Protein AF-A0A1Z5HP70-F1 (afdb_monomer)

Mean predicted aligned error: 8.6 Å

Solvent-accessible surface area (backbone atoms only — not comparable to full-atom values): 3414 Å² total; per-residue (Å²): 135,86,81,78,81,83,77,82,79,73,72,42,62,47,52,62,75,44,33,34,33,36,91,86,81,67,49,73,49,71,34,82,68,60,42,71,51,73,60,66,56,96,90,38,73,48,44,81,50,88,128

Radius of gyration: 13.78 Å; Cα contacts (8 Å, |Δi|>4): 76; chains: 1; bounding box: 20×46×24 Å

Structure (mmCIF, N/CA/C/O backbone):
data_AF-A0A1Z5HP70-F1
#
_entry.id   AF-A0A1Z5HP70-F1
#
loop_
_atom_site.group_PDB
_atom_site.id
_atom_site.type_symbol
_atom_site.label_atom_id
_atom_site.label_alt_id
_atom_site.label_comp_id
_atom_site.label_asym_id
_atom_site.label_entity_id
_atom_site.label_seq_id
_atom_site.pdbx_PDB_ins_code
_atom_site.Cartn_x
_atom_site.Cartn_y
_atom_site.Cartn_z
_atom_site.occupancy
_atom_site.B_iso_or_equiv
_atom_site.auth_seq_id
_atom_site.auth_comp_id
_atom_site.auth_asym_id
_atom_site.auth_atom_id
_atom_site.pdbx_PDB_model_num
ATOM 1 N N . MET A 1 1 ? 9.228 32.885 -14.621 1.00 46.44 1 MET A N 1
ATOM 2 C CA . MET A 1 1 ? 7.917 32.268 -14.924 1.00 46.44 1 MET A CA 1
ATOM 3 C C . MET A 1 1 ? 7.796 30.993 -14.095 1.00 46.44 1 MET A C 1
ATOM 5 O O . MET A 1 1 ? 8.367 29.982 -14.467 1.00 46.44 1 MET A O 1
ATOM 9 N N . CYS A 1 2 ? 7.177 31.068 -12.912 1.00 46.59 2 CYS A N 1
ATOM 10 C CA . CYS A 1 2 ? 7.065 29.941 -11.976 1.00 46.59 2 CYS A CA 1
ATOM 11 C C . CYS A 1 2 ? 5.802 29.138 -12.325 1.00 46.59 2 CYS A C 1
ATOM 13 O O . CYS A 1 2 ? 4.701 29.491 -11.902 1.00 46.59 2 CYS A O 1
ATOM 15 N N . GLN A 1 3 ? 5.929 28.117 -13.174 1.00 55.31 3 GLN A N 1
ATOM 16 C CA . GLN A 1 3 ? 4.801 27.250 -13.520 1.00 55.31 3 GLN A CA 1
ATOM 17 C C . GLN A 1 3 ? 4.520 26.301 -12.352 1.00 55.31 3 GLN A C 1
ATOM 19 O O . GLN A 1 3 ? 5.183 25.291 -12.144 1.00 55.31 3 GLN A O 1
ATOM 24 N N . ARG A 1 4 ? 3.529 26.697 -11.555 1.00 58.53 4 ARG A N 1
ATOM 25 C CA . ARG A 1 4 ? 2.933 25.948 -10.453 1.00 58.53 4 ARG A CA 1
ATOM 26 C C . ARG A 1 4 ? 2.208 24.728 -11.033 1.00 58.53 4 ARG A C 1
ATOM 28 O O . ARG A 1 4 ? 1.080 24.844 -11.506 1.00 58.53 4 ARG A O 1
ATOM 35 N N . LEU A 1 5 ? 2.876 23.576 -11.032 1.00 60.38 5 LEU A N 1
ATOM 36 C CA . LEU A 1 5 ? 2.318 22.301 -11.485 1.00 60.38 5 LEU A CA 1
ATOM 37 C C . LEU A 1 5 ? 1.251 21.822 -10.487 1.00 60.38 5 LEU A C 1
ATOM 39 O O . LEU A 1 5 ? 1.546 21.167 -9.492 1.00 60.38 5 LEU A O 1
ATOM 43 N N . LYS A 1 6 ? -0.008 22.187 -10.747 1.00 58.50 6 LYS A N 1
ATOM 44 C CA . LYS A 1 6 ? -1.175 21.426 -10.288 1.00 58.50 6 LYS A CA 1
ATOM 45 C C . LYS A 1 6 ? -1.240 20.140 -11.117 1.00 58.50 6 LYS A C 1
ATOM 47 O O . LYS A 1 6 ? -1.418 20.261 -12.323 1.00 58.50 6 LYS A O 1
ATOM 52 N N . LYS A 1 7 ? -1.117 18.967 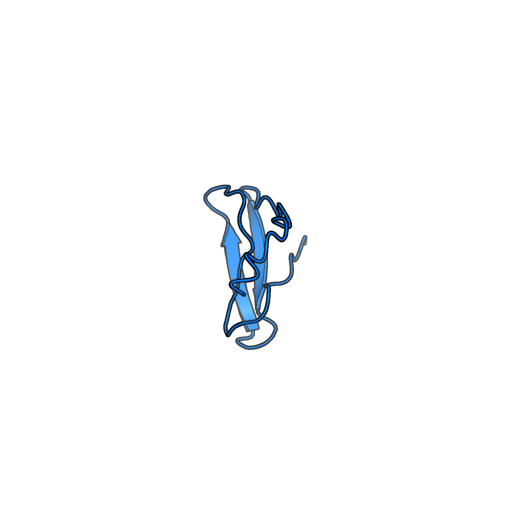-10.496 1.00 52.28 7 LYS A N 1
ATOM 53 C CA . LYS A 1 7 ? -1.667 17.682 -10.978 1.00 52.28 7 LYS A CA 1
ATOM 54 C C . LYS A 1 7 ? -1.948 16.833 -9.738 1.00 52.28 7 LYS A C 1
ATOM 56 O O . LYS A 1 7 ? -1.020 16.465 -9.029 1.00 52.28 7 LYS A O 1
ATOM 61 N N . GLU A 1 8 ? -3.171 16.916 -9.222 1.00 45.06 8 GLU A N 1
ATOM 62 C CA . GLU A 1 8 ? -4.241 15.937 -9.487 1.00 45.06 8 GLU A CA 1
ATOM 63 C C . GLU A 1 8 ? -3.827 14.570 -8.952 1.00 45.06 8 GLU A C 1
ATOM 65 O O . GLU A 1 8 ? -3.145 13.791 -9.611 1.00 45.06 8 GLU A O 1
ATOM 70 N N . GLY A 1 9 ? -4.179 14.382 -7.677 1.00 46.12 9 GLY A N 1
ATOM 71 C CA . GLY A 1 9 ? -4.007 13.146 -6.948 1.00 46.12 9 GLY A CA 1
ATOM 72 C C . GLY A 1 9 ? -4.825 12.049 -7.600 1.00 46.12 9 GLY A C 1
ATOM 73 O O . GLY A 1 9 ? -6.041 12.145 -7.731 1.00 46.12 9 GLY A O 1
ATOM 74 N N . GLU A 1 10 ? -4.126 10.995 -7.979 1.00 49.78 10 GLU A N 1
ATOM 75 C CA . GLU A 1 10 ? -4.716 9.685 -8.141 1.00 49.78 10 GLU A CA 1
ATOM 76 C C . GLU A 1 10 ? -5.095 9.202 -6.732 1.00 49.78 10 GLU A C 1
ATOM 78 O O . GLU A 1 10 ? -4.244 8.792 -5.941 1.00 49.78 10 GLU A O 1
ATOM 83 N N . GLU A 1 11 ? -6.366 9.378 -6.367 1.00 53.16 11 GLU A N 1
ATOM 84 C CA . GLU A 1 11 ? -6.936 8.945 -5.088 1.00 53.16 11 GLU A CA 1
ATOM 85 C C . GLU A 1 11 ? -7.053 7.412 -5.063 1.00 53.16 11 GLU A C 1
ATOM 87 O O . GLU A 1 11 ? -8.140 6.844 -5.162 1.00 53.16 11 GLU A O 1
ATOM 92 N N . VAL A 1 12 ? -5.923 6.713 -4.939 1.00 63.56 12 VAL A N 1
ATOM 93 C CA . VAL A 1 12 ? -5.923 5.285 -4.600 1.00 63.56 12 VAL A CA 1
ATOM 94 C C . VAL A 1 12 ? -6.165 5.188 -3.100 1.00 63.56 12 VAL A C 1
ATOM 96 O O . VAL A 1 12 ? -5.272 5.439 -2.294 1.00 63.56 12 VAL A O 1
ATOM 99 N N . ALA A 1 13 ? -7.401 4.886 -2.719 1.00 75.44 13 ALA A N 1
ATOM 100 C CA . ALA A 1 13 ? -7.742 4.602 -1.335 1.00 75.44 13 ALA A CA 1
ATOM 101 C C . AL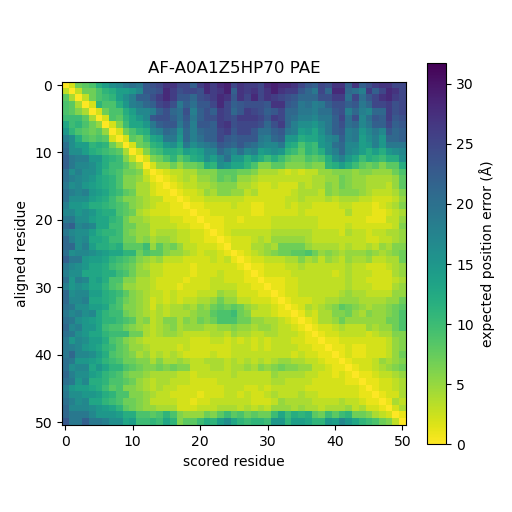A A 1 13 ? -7.386 3.147 -1.012 1.00 75.44 13 ALA A C 1
ATOM 103 O O . ALA A 1 13 ? -7.967 2.233 -1.597 1.00 75.44 13 ALA A O 1
ATOM 104 N N . THR A 1 14 ? -6.450 2.936 -0.088 1.00 85.12 14 THR A N 1
ATOM 105 C CA . THR A 1 14 ? -6.178 1.610 0.475 1.00 85.12 14 THR A CA 1
ATOM 106 C C . THR A 1 14 ? -7.305 1.228 1.427 1.00 85.12 14 THR A C 1
ATOM 108 O O . THR A 1 14 ? -7.751 2.053 2.227 1.00 85.12 14 THR A O 1
ATOM 111 N N . LYS A 1 15 ? -7.776 -0.016 1.368 1.00 84.62 15 LYS A N 1
ATOM 112 C CA . LYS A 1 15 ? -8.792 -0.559 2.277 1.00 84.62 15 LYS A CA 1
ATOM 113 C C . LYS A 1 15 ? -8.171 -1.522 3.276 1.00 84.62 15 LYS A C 1
ATOM 115 O O . LYS A 1 15 ? -7.234 -2.260 2.977 1.00 84.62 15 LYS A O 1
ATOM 120 N N . VAL A 1 16 ? -8.729 -1.548 4.483 1.00 87.69 16 VAL A N 1
ATOM 121 C CA . VAL A 1 16 ? -8.316 -2.508 5.512 1.00 87.69 16 VAL A CA 1
ATOM 122 C C . VAL A 1 16 ? -8.578 -3.932 5.022 1.00 87.69 16 VAL A C 1
ATOM 124 O O . VAL A 1 16 ? -9.675 -4.253 4.571 1.00 87.69 16 VAL A O 1
ATOM 127 N N . GLY A 1 17 ? -7.569 -4.794 5.131 1.00 88.44 17 GLY A N 1
ATOM 128 C CA . GLY A 1 17 ? -7.641 -6.188 4.690 1.00 88.44 17 GLY A CA 1
ATOM 129 C C . GLY A 1 17 ? -7.059 -6.451 3.303 1.00 88.44 17 GLY A C 1
ATOM 130 O O . GLY A 1 17 ? -6.803 -7.613 2.986 1.00 88.44 17 GLY A O 1
ATOM 131 N N . GLU A 1 18 ? -6.778 -5.409 2.522 1.00 90.56 18 GLU A N 1
ATOM 132 C CA . GLU A 1 18 ? -6.091 -5.536 1.240 1.00 90.56 18 GLU A CA 1
ATOM 133 C C . GLU A 1 18 ? -4.633 -5.964 1.422 1.00 90.56 18 GLU A C 1
ATOM 135 O O . GLU A 1 18 ? -3.952 -5.579 2.381 1.00 90.56 18 GLU A O 1
ATOM 140 N N . THR A 1 19 ? -4.152 -6.781 0.488 1.00 91.75 19 THR A N 1
ATOM 141 C CA . THR A 1 19 ? -2.777 -7.279 0.480 1.00 91.75 19 THR A CA 1
ATOM 142 C C . THR A 1 19 ? -2.041 -6.683 -0.708 1.00 91.75 19 THR A C 1
ATOM 144 O O . THR A 1 19 ? -2.512 -6.770 -1.835 1.00 91.75 19 THR A O 1
ATOM 147 N N . TYR A 1 20 ? -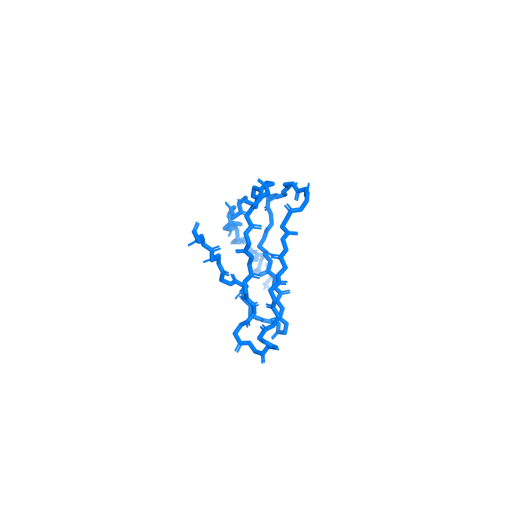0.880 -6.083 -0.471 1.00 91.56 20 TYR A N 1
ATOM 148 C CA . TYR A 1 20 ? -0.063 -5.464 -1.509 1.00 91.56 20 TYR A CA 1
ATOM 149 C C . TYR A 1 20 ? 1.274 -6.176 -1.620 1.00 91.56 20 TYR A C 1
ATOM 151 O O . TYR A 1 20 ? 1.903 -6.499 -0.612 1.00 91.56 20 TYR A O 1
ATOM 159 N N . LYS A 1 21 ? 1.728 -6.390 -2.854 1.00 91.12 21 LYS A N 1
ATOM 160 C CA . LYS A 1 21 ? 3.019 -7.006 -3.150 1.00 91.12 21 LYS A CA 1
ATOM 161 C C . LYS A 1 21 ? 3.945 -6.020 -3.844 1.00 91.12 21 LYS A C 1
ATOM 163 O O . LYS A 1 21 ? 3.570 -5.352 -4.812 1.00 91.12 21 LYS A O 1
ATOM 168 N N . CYS A 1 22 ? 5.186 -5.967 -3.373 1.00 92.62 22 CYS A N 1
ATOM 169 C C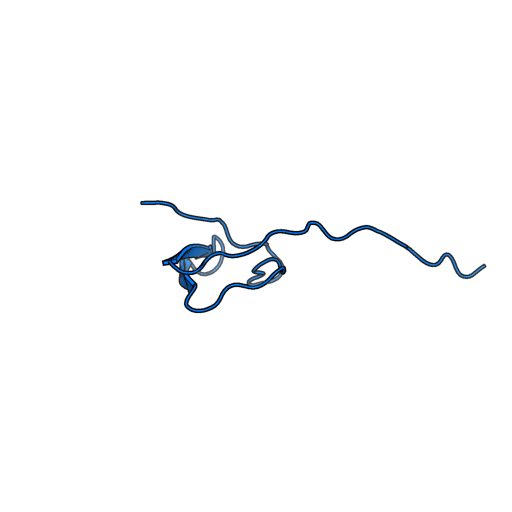A . CYS A 1 22 ? 6.258 -5.283 -4.077 1.00 92.62 22 CYS A CA 1
ATOM 170 C C . CYS A 1 22 ? 6.846 -6.197 -5.160 1.00 92.62 22 CYS A C 1
ATOM 172 O O . CYS A 1 22 ? 7.259 -7.319 -4.877 1.00 92.62 22 CYS A O 1
ATOM 174 N N . VAL A 1 23 ? 6.954 -5.702 -6.393 1.00 88.75 23 VAL A N 1
ATOM 175 C CA . VAL A 1 23 ? 7.618 -6.425 -7.497 1.00 88.75 23 VAL A CA 1
ATOM 176 C C . VAL A 1 23 ? 9.148 -6.327 -7.461 1.00 88.75 23 VAL A C 1
ATOM 178 O O . VAL A 1 23 ? 9.815 -7.038 -8.200 1.00 88.75 23 VAL A O 1
ATOM 181 N N . VAL A 1 24 ? 9.704 -5.445 -6.623 1.00 91.88 24 VAL A N 1
ATOM 182 C CA . VAL A 1 24 ? 11.157 -5.234 -6.492 1.00 91.88 24 VAL A CA 1
ATOM 183 C C . VAL A 1 24 ? 11.728 -6.075 -5.352 1.00 91.88 24 VAL A C 1
ATOM 185 O O . VAL A 1 24 ? 12.700 -6.793 -5.541 1.00 91.88 24 VAL A O 1
ATOM 188 N N . CYS A 1 25 ? 11.108 -5.997 -4.173 1.00 89.75 25 CYS A N 1
ATOM 189 C CA . CYS A 1 25 ? 11.570 -6.674 -2.953 1.00 89.75 25 CYS A CA 1
ATOM 190 C C . CYS A 1 25 ? 10.939 -8.052 -2.782 1.00 89.75 25 CYS A C 1
ATOM 192 O 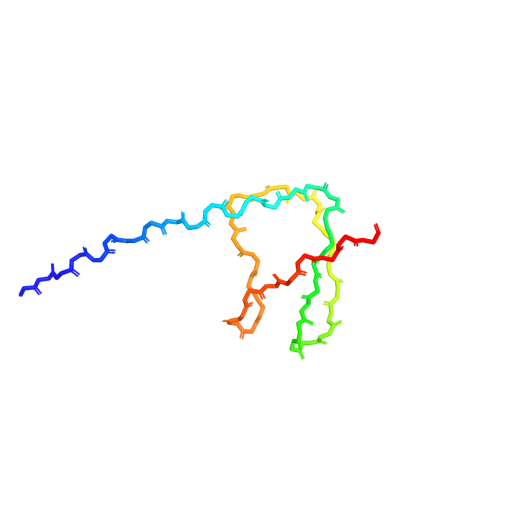O . CYS A 1 25 ? 11.434 -8.878 -2.027 1.00 89.75 25 CYS A O 1
ATOM 194 N N . THR A 1 26 ? 9.847 -8.321 -3.504 1.00 87.25 26 THR A N 1
ATOM 195 C CA . THR A 1 26 ? 9.022 -9.534 -3.377 1.00 87.25 26 THR A CA 1
ATOM 196 C C . THR A 1 26 ? 8.246 -9.640 -2.061 1.00 87.25 26 THR A C 1
ATOM 198 O O . THR A 1 26 ? 7.494 -10.597 -1.882 1.00 87.25 26 THR A O 1
ATOM 201 N N . ASP A 1 27 ? 8.361 -8.640 -1.184 1.00 89.25 27 ASP A N 1
ATOM 202 C CA . ASP A 1 27 ? 7.618 -8.552 0.069 1.00 89.25 27 ASP A CA 1
ATOM 203 C C . ASP A 1 27 ? 6.123 -8.334 -0.151 1.00 89.25 27 ASP A C 1
ATOM 205 O O . ASP A 1 27 ? 5.6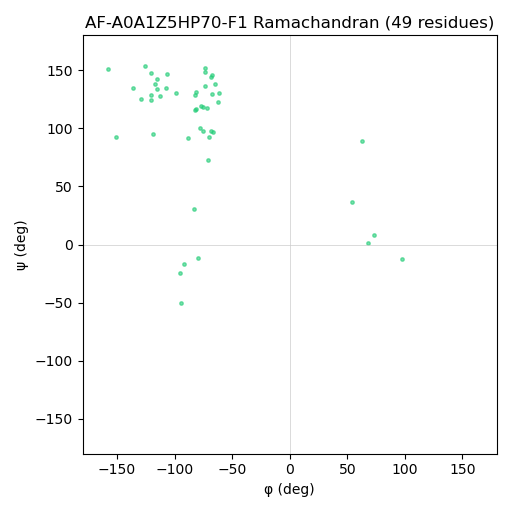88 -7.637 -1.077 1.00 89.25 27 ASP A O 1
ATOM 209 N N . VAL A 1 28 ? 5.342 -8.919 0.755 1.00 91.81 28 VAL A N 1
ATOM 210 C CA . VAL A 1 28 ? 3.887 -8.833 0.787 1.00 91.81 28 VAL A CA 1
ATOM 211 C C . VAL A 1 28 ? 3.473 -8.219 2.118 1.00 91.81 28 VAL A C 1
ATOM 213 O O . VAL A 1 28 ? 3.838 -8.724 3.178 1.00 91.81 28 VAL A O 1
ATOM 216 N N . ILE A 1 29 ? 2.709 -7.132 2.066 1.00 90.94 29 ILE A N 1
ATOM 217 C CA . ILE A 1 29 ? 2.216 -6.423 3.248 1.00 90.94 29 ILE A CA 1
ATOM 218 C C . ILE A 1 29 ? 0.690 -6.393 3.248 1.00 90.94 29 ILE A C 1
ATOM 220 O O . ILE A 1 29 ? 0.058 -6.326 2.194 1.00 90.94 29 ILE A O 1
ATOM 224 N N . LYS A 1 30 ? 0.093 -6.421 4.439 1.00 91.06 30 LYS A N 1
ATOM 225 C CA . LYS A 1 30 ? -1.355 -6.308 4.629 1.00 91.06 30 LYS A CA 1
ATOM 226 C C . LYS A 1 30 ? -1.699 -4.942 5.204 1.00 91.06 30 LYS A C 1
ATOM 228 O O . LYS A 1 30 ? -1.072 -4.500 6.167 1.00 91.06 30 LYS A O 1
ATOM 233 N N . VAL A 1 31 ? -2.716 -4.298 4.648 1.00 91.25 31 VAL A N 1
ATOM 234 C CA . VAL A 1 31 ? -3.200 -3.004 5.130 1.00 91.25 31 VAL A CA 1
ATOM 235 C C . VAL A 1 31 ? -4.040 -3.205 6.389 1.00 91.25 31 VAL A C 1
ATOM 237 O O . VAL A 1 31 ? -5.067 -3.885 6.368 1.00 91.25 31 VAL A O 1
ATOM 240 N N . THR A 1 32 ? -3.600 -2.606 7.495 1.00 90.81 32 THR A N 1
ATOM 241 C CA . THR A 1 32 ? -4.322 -2.593 8.779 1.00 90.81 32 THR A CA 1
ATOM 242 C C . THR A 1 32 ? -5.169 -1.336 8.969 1.00 90.81 32 THR A C 1
ATOM 244 O O . THR A 1 32 ? -6.157 -1.382 9.694 1.00 90.81 32 THR A O 1
ATOM 247 N N . HIS A 1 33 ? -4.817 -0.239 8.294 1.00 89.62 33 HIS A N 1
ATOM 248 C CA . HIS A 1 33 ? -5.523 1.041 8.338 1.00 89.62 33 HIS A CA 1
ATOM 249 C C . HIS A 1 33 ? -5.672 1.622 6.930 1.00 89.62 33 HIS A C 1
ATOM 251 O O . HIS A 1 33 ? -4.712 1.637 6.161 1.00 89.62 33 HIS A O 1
ATOM 257 N N . GLU A 1 34 ? -6.870 2.102 6.608 1.00 89.25 34 GLU A N 1
ATOM 258 C CA . GLU A 1 34 ? -7.176 2.744 5.329 1.00 89.25 34 GLU A CA 1
ATOM 259 C C . GLU A 1 34 ? -6.582 4.154 5.221 1.00 89.25 34 GLU A C 1
ATOM 261 O O . GLU A 1 34 ? -6.464 4.886 6.208 1.00 89.25 34 GLU A O 1
ATOM 266 N N . GLY A 1 35 ? -6.220 4.548 4.003 1.00 88.12 35 GLY 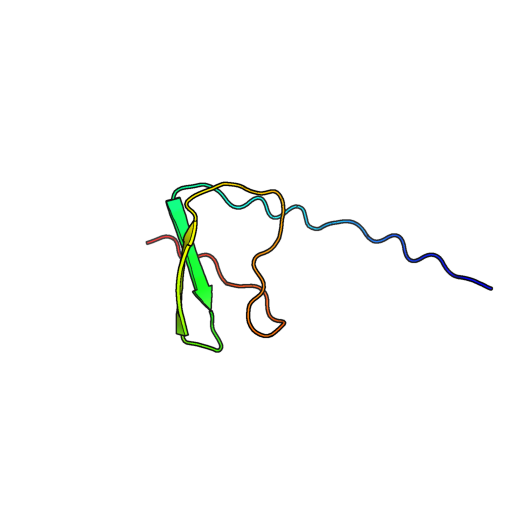A N 1
ATOM 267 C CA . GLY A 1 35 ? -5.696 5.875 3.706 1.00 88.12 35 GLY A CA 1
ATOM 268 C C . GLY A 1 35 ? -5.878 6.233 2.235 1.00 88.12 35 GLY A C 1
ATOM 269 O O . GLY A 1 35 ? -5.876 5.369 1.367 1.00 88.12 35 GLY A O 1
ATOM 270 N N . LYS A 1 36 ? -6.022 7.525 1.931 1.00 85.81 36 LYS A N 1
ATOM 271 C CA . LYS A 1 36 ? -6.248 8.034 0.561 1.00 85.81 36 LYS A CA 1
ATOM 272 C C . LYS A 1 36 ? -4.955 8.196 -0.259 1.00 85.81 36 LYS A C 1
ATOM 274 O O . LYS A 1 36 ? -4.842 9.130 -1.047 1.00 85.81 36 LYS A O 1
ATOM 279 N N . GLY A 1 37 ? -3.946 7.364 -0.006 1.00 86.56 37 GLY A N 1
ATOM 280 C CA . GLY A 1 37 ? -2.611 7.498 -0.588 1.00 86.56 37 GLY A CA 1
ATOM 281 C C . GLY A 1 37 ? -2.140 6.229 -1.289 1.00 86.56 37 GLY A C 1
ATOM 282 O O . GLY A 1 37 ? -2.519 5.121 -0.924 1.00 86.56 37 GLY A O 1
ATOM 283 N N . VAL A 1 38 ? -1.250 6.395 -2.268 1.00 85.44 38 VAL A N 1
ATOM 284 C CA . VAL A 1 38 ? -0.653 5.280 -3.014 1.00 85.44 38 VAL A CA 1
ATOM 285 C C . VAL A 1 38 ? 0.500 4.665 -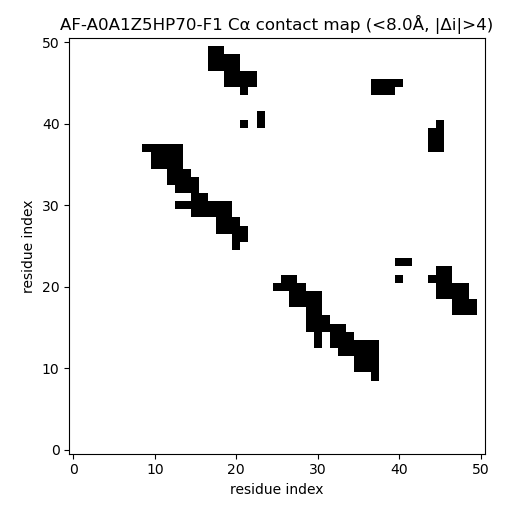2.216 1.00 85.44 38 VAL A C 1
ATOM 287 O O . VAL A 1 38 ? 1.400 5.374 -1.762 1.00 85.44 38 VAL A O 1
ATOM 290 N N . LEU A 1 39 ? 0.518 3.337 -2.086 1.00 87.88 39 LEU A N 1
ATOM 291 C CA . LEU A 1 39 ? 1.647 2.611 -1.500 1.00 87.88 39 LEU A CA 1
ATOM 292 C C . LEU A 1 39 ? 2.807 2.556 -2.496 1.00 87.88 39 LEU A C 1
ATOM 294 O O . LEU A 1 39 ? 2.677 1.980 -3.574 1.00 87.88 39 LEU A O 1
ATOM 298 N N . VAL A 1 40 ? 3.951 3.135 -2.127 1.00 88.69 40 VAL A N 1
ATOM 299 C CA . VAL A 1 40 ? 5.162 3.175 -2.959 1.00 88.69 40 VAL A CA 1
ATOM 300 C C . VAL A 1 40 ? 6.311 2.490 -2.230 1.00 88.69 40 VAL A C 1
ATOM 302 O O . VAL A 1 40 ? 6.632 2.830 -1.094 1.00 88.69 40 VAL A O 1
ATOM 305 N N . CYS A 1 41 ? 6.966 1.549 -2.905 1.00 89.75 41 CYS A N 1
ATOM 306 C CA . CYS A 1 41 ? 8.130 0.832 -2.401 1.00 89.75 41 CYS A CA 1
ATOM 307 C C . CYS A 1 41 ? 9.240 0.896 -3.461 1.00 89.75 41 CYS A C 1
ATOM 309 O O . CYS A 1 41 ? 9.005 0.584 -4.628 1.00 89.75 41 CYS A O 1
ATOM 311 N N . PHE A 1 42 ? 10.432 1.372 -3.086 1.00 89.06 42 PHE A N 1
ATOM 312 C CA . PHE A 1 42 ? 11.555 1.620 -4.012 1.00 89.06 42 PHE A CA 1
ATOM 313 C C . PHE A 1 42 ? 11.195 2.527 -5.208 1.00 89.06 42 PHE A C 1
ATOM 315 O O . PHE A 1 42 ? 11.651 2.321 -6.331 1.00 89.06 42 PHE A O 1
ATOM 322 N N . GLY A 1 43 ? 10.343 3.533 -4.978 1.00 88.12 43 GLY A N 1
ATOM 323 C CA . GLY A 1 43 ? 9.925 4.486 -6.014 1.00 88.12 43 GLY A CA 1
ATOM 324 C C . GLY A 1 43 ? 8.955 3.916 -7.054 1.00 88.12 43 GLY A C 1
ATOM 325 O O . GLY A 1 43 ? 8.668 4.588 -8.042 1.00 88.12 43 GLY A O 1
ATOM 326 N N . LYS A 1 44 ? 8.439 2.696 -6.851 1.00 86.44 44 LYS A N 1
ATOM 327 C CA . LYS A 1 44 ? 7.386 2.093 -7.677 1.00 86.44 44 LYS A CA 1
ATOM 328 C C . LYS A 1 44 ? 6.113 1.872 -6.853 1.00 86.44 44 LYS A C 1
ATOM 330 O O . LYS A 1 44 ? 6.222 1.507 -5.680 1.00 86.44 44 LYS A O 1
ATOM 335 N N . PRO A 1 45 ? 4.920 2.067 -7.437 1.00 89.69 45 PRO A N 1
ATOM 336 C CA . PRO A 1 45 ? 3.674 1.736 -6.760 1.00 8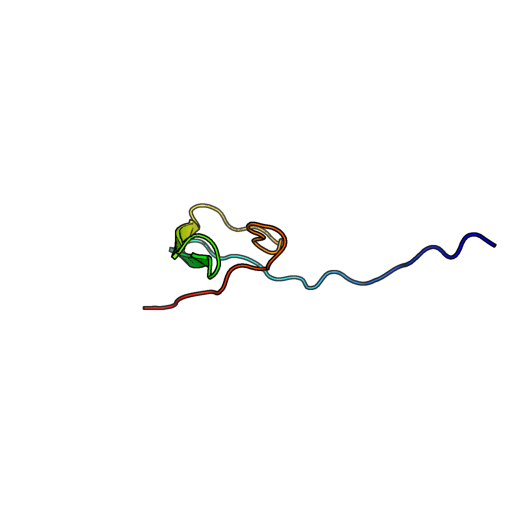9.69 45 PRO A CA 1
ATOM 337 C C . PRO A 1 45 ? 3.587 0.222 -6.522 1.00 89.69 45 PRO A C 1
ATOM 339 O O . PRO A 1 45 ? 3.968 -0.578 -7.381 1.00 89.69 45 PRO A O 1
ATOM 342 N N . MET A 1 46 ? 3.123 -0.172 -5.339 1.00 91.31 46 MET A N 1
ATOM 343 C CA . MET A 1 46 ? 2.868 -1.571 -5.004 1.00 91.31 46 MET A CA 1
ATOM 344 C C . MET A 1 46 ? 1.613 -2.075 -5.721 1.00 91.31 46 MET A C 1
ATOM 346 O O . MET A 1 46 ? 0.693 -1.309 -6.002 1.00 91.31 46 MET A O 1
ATOM 350 N N . VAL A 1 47 ? 1.565 -3.378 -5.997 1.00 89.69 47 VAL A N 1
ATOM 351 C CA . VAL A 1 47 ? 0.452 -4.007 -6.719 1.00 89.69 47 VAL A CA 1
ATOM 352 C C . VAL A 1 47 ? -0.494 -4.660 -5.718 1.00 89.69 47 VAL A C 1
ATOM 354 O O . VAL A 1 47 ? -0.039 -5.410 -4.854 1.00 89.69 47 VAL A O 1
ATOM 357 N N . LEU A 1 48 ? -1.795 -4.384 -5.830 1.00 90.12 48 LEU A N 1
ATOM 358 C CA . LEU A 1 48 ? -2.825 -5.059 -5.041 1.00 90.12 48 LEU A CA 1
ATOM 359 C C . LEU A 1 48 ? -2.916 -6.530 -5.469 1.00 90.12 48 LEU A C 1
ATOM 361 O O . LEU A 1 48 ? -3.044 -6.838 -6.653 1.00 90.12 48 LEU A O 1
ATOM 365 N N . VAL A 1 49 ? -2.870 -7.431 -4.497 1.00 86.88 49 VAL A N 1
ATOM 366 C CA . VAL A 1 49 ? -3.012 -8.873 -4.677 1.00 86.88 49 VAL A CA 1
ATOM 367 C C . VAL A 1 49 ? -4.240 -9.308 -3.885 1.00 86.88 49 VAL A C 1
ATOM 369 O O . VAL A 1 49 ? -4.161 -9.540 -2.682 1.00 86.88 49 VAL A O 1
ATOM 372 N N . ASN A 1 50 ? -5.388 -9.398 -4.555 1.00 75.38 50 ASN A N 1
ATOM 373 C CA . ASN A 1 50 ? -6.556 -10.072 -3.991 1.00 75.38 50 ASN A CA 1
ATOM 374 C C . ASN A 1 50 ? -6.390 -11.576 -4.226 1.00 75.38 50 ASN A C 1
ATOM 376 O O . ASN A 1 50 ? -6.330 -12.015 -5.374 1.00 75.38 50 ASN A O 1
ATOM 380 N N . HIS A 1 51 ? -6.263 -12.333 -3.138 1.00 57.09 51 HIS A N 1
ATOM 381 C CA . HIS A 1 51 ? -6.324 -13.793 -3.134 1.00 57.09 51 HIS A CA 1
ATOM 382 C C . HIS A 1 51 ? -7.777 -14.251 -2.954 1.00 57.09 51 HIS A C 1
ATOM 384 O O . HIS A 1 51 ? -8.532 -13.529 -2.265 1.00 57.09 51 HIS A O 1
#

Nearest PDB structures (foldseek):
  1dcd-assembly1_B  TM=9.725E-01  e=3.078E-03  Megalodesulfovibrio gigas
  1dcd-assembly1_A  TM=9.760E-01  e=3.728E-03  Megalodesulfovibrio gigas
  1dhg-assembly1_A  TM=9.748E-01  e=5.831E-03  Megalodesulfovibrio gigas
  1cfw-assembly1_A  TM=9.685E-01  e=6.215E-03  Megalodesulfovibrio gigas
  1vzg-assembly1_B  TM=9.367E-01  e=2.231E-02  Desulfarculus baarsii

Foldseek 3Di:
DDPPDDDDDPQPKDDAQWWWADPVVRDIDGDHDIDRDFPDDPNHTTHTDDD

pLDDT: mean 79.46, std 15.91, range [45.06, 92.62]

InterPro domains:
  IPR004462 Desulfoferrodoxin, N-terminal domain [PF06397] (14-48)
  IPR004462 Desulfoferrodoxin, N-terminal domain [TIGR00319] (14-46)
  IPR038094 Desulfoferrodoxin, N-terminal domain superfamily [G3DSA:2.20.28.100] (14-50)

Secondary structure (DSSP, 8-state):
-------------B-TT-EEE-TTT--EEE-SS-BSS--EETTEEPEE---

Sequence (51 aa):
MCQRLKKEGEEVATKVGETYKCVVCTDVIKVTHEGKGVLVCFGKPMVLVNH

Organism: NCBI:txid1246530